Protein AF-A0A1M6LFY4-F1 (afdb_monomer_lite)

Sequence (114 aa):
MKPLPTCIATVLLLSLCHFSWAQDTSEIDMDEYFSELNLTTDQKTTFDEITAEYYSGLQEVQTNETSKVKMYKGYKAHKKTRDSKMKKLLSPDQFDLYATKQKALEKQAREENK

Structure (mmCIF, N/CA/C/O backbone):
data_AF-A0A1M6LFY4-F1
#
_entry.id   AF-A0A1M6LFY4-F1
#
loop_
_atom_site.group_PDB
_atom_site.id
_atom_site.type_symbol
_atom_site.label_atom_id
_atom_site.label_alt_id
_atom_site.label_comp_id
_atom_site.label_asym_id
_atom_site.label_entity_id
_atom_site.label_seq_id
_atom_site.pdbx_PDB_ins_code
_atom_site.Cartn_x
_atom_site.Cartn_y
_atom_site.Cartn_z
_atom_site.occupancy
_atom_site.B_iso_or_equiv
_atom_site.auth_seq_id
_atom_site.auth_comp_id
_atom_site.auth_asym_id
_atom_site.auth_atom_id
_atom_site.pdbx_PDB_model_num
ATOM 1 N N . MET A 1 1 ? 17.494 56.027 -55.946 1.00 44.84 1 MET A N 1
ATOM 2 C CA . MET A 1 1 ? 16.379 55.283 -56.579 1.00 44.84 1 MET A CA 1
ATOM 3 C C . MET A 1 1 ? 16.670 53.791 -56.506 1.00 44.84 1 MET A C 1
ATOM 5 O O . MET A 1 1 ? 17.810 53.424 -56.762 1.00 44.84 1 MET A O 1
ATOM 9 N N . LYS A 1 2 ? 15.613 52.998 -56.255 1.00 41.19 2 LYS A N 1
ATOM 10 C CA . LYS A 1 2 ? 15.501 51.523 -56.118 1.00 41.19 2 LYS A CA 1
ATOM 11 C C . LYS A 1 2 ? 15.588 50.967 -54.678 1.00 41.19 2 LYS A C 1
ATOM 13 O O . LYS A 1 2 ? 16.302 51.546 -53.867 1.00 41.19 2 LYS A O 1
ATOM 18 N N . PRO A 1 3 ? 14.758 49.951 -54.352 1.00 50.12 3 PRO A N 1
ATOM 19 C CA . PRO A 1 3 ? 13.856 50.026 -53.201 1.00 50.12 3 PRO A CA 1
ATOM 20 C C . PRO A 1 3 ? 14.069 48.941 -52.133 1.00 50.12 3 PRO A C 1
ATOM 22 O O . PRO A 1 3 ? 14.706 47.917 -52.363 1.00 50.12 3 PRO A O 1
ATOM 25 N N . LEU A 1 4 ? 13.458 49.198 -50.977 1.00 48.44 4 LEU A N 1
ATOM 26 C CA . LEU A 1 4 ? 13.269 48.294 -49.843 1.00 48.44 4 LEU A CA 1
ATOM 27 C C . LEU A 1 4 ? 12.434 47.058 -50.246 1.00 48.44 4 LEU A C 1
ATOM 29 O O . LEU A 1 4 ? 11.390 47.243 -50.878 1.00 48.44 4 LEU A O 1
ATOM 33 N N . PRO A 1 5 ? 12.806 45.828 -49.845 1.00 53.53 5 PRO A N 1
ATOM 34 C CA . PRO A 1 5 ? 11.889 44.702 -49.860 1.00 53.53 5 PRO A CA 1
ATOM 35 C C . PRO A 1 5 ? 11.156 44.577 -48.518 1.00 53.53 5 PRO A C 1
ATOM 37 O O . PRO A 1 5 ? 11.738 44.400 -47.450 1.00 53.53 5 PRO A O 1
ATOM 40 N N . THR A 1 6 ? 9.845 44.706 -48.641 1.00 53.94 6 THR A N 1
ATOM 41 C CA . THR A 1 6 ? 8.775 44.442 -47.685 1.00 53.94 6 THR A CA 1
ATOM 42 C C . THR A 1 6 ? 8.697 42.956 -47.311 1.00 53.94 6 THR A C 1
ATOM 44 O O . THR A 1 6 ? 9.058 42.101 -48.117 1.00 53.94 6 THR A O 1
ATOM 47 N N . CYS A 1 7 ? 8.088 42.689 -46.146 1.00 45.56 7 CYS A N 1
ATOM 48 C CA . CYS A 1 7 ? 7.695 41.381 -45.594 1.00 45.56 7 CYS A CA 1
ATOM 49 C C . CYS A 1 7 ? 8.903 40.615 -45.034 1.00 45.56 7 CYS A C 1
ATOM 51 O O . CYS A 1 7 ? 9.871 40.386 -45.735 1.00 45.56 7 CYS A O 1
ATOM 53 N N . ILE A 1 8 ? 8.963 40.283 -43.745 1.00 50.22 8 ILE A N 1
ATOM 54 C CA . ILE A 1 8 ? 8.229 39.166 -43.145 1.00 50.22 8 ILE A CA 1
ATOM 55 C C . ILE A 1 8 ? 7.764 39.587 -41.740 1.00 50.22 8 ILE A C 1
ATOM 57 O O . ILE A 1 8 ? 8.515 39.553 -40.769 1.00 50.22 8 ILE A O 1
ATOM 61 N N . ALA A 1 9 ? 6.498 39.985 -41.638 1.00 49.50 9 ALA A N 1
ATOM 62 C CA . ALA A 1 9 ? 5.728 39.818 -40.416 1.00 49.50 9 ALA A CA 1
ATOM 63 C C . ALA A 1 9 ? 5.079 38.430 -40.499 1.00 49.50 9 ALA A C 1
ATOM 65 O O . ALA A 1 9 ? 4.148 38.219 -41.270 1.00 49.50 9 ALA A O 1
ATOM 66 N N . THR A 1 10 ? 5.611 37.460 -39.763 1.00 51.91 10 THR A N 1
ATOM 67 C CA . THR A 1 10 ? 4.926 36.199 -39.433 1.00 51.91 10 THR A CA 1
ATOM 68 C C . THR A 1 10 ? 5.420 35.799 -38.047 1.00 51.91 10 THR A C 1
ATOM 70 O O . THR A 1 10 ? 6.559 35.396 -37.862 1.00 51.91 10 THR A O 1
ATOM 73 N N . VAL A 1 11 ? 4.708 36.257 -37.020 1.00 50.75 11 VAL A N 1
ATOM 74 C CA . VAL A 1 11 ? 3.802 35.398 -36.241 1.00 50.75 11 VAL A CA 1
ATOM 75 C C . VAL A 1 11 ? 4.589 34.364 -35.424 1.00 50.75 11 VAL A C 1
ATOM 77 O O . VAL A 1 11 ? 4.731 33.201 -35.778 1.00 50.75 11 VAL A O 1
ATOM 80 N N . LEU A 1 12 ? 5.133 34.852 -34.306 1.00 49.69 12 LEU A N 1
ATOM 81 C CA . LEU A 1 12 ? 4.802 34.392 -32.950 1.00 49.69 12 LEU A CA 1
ATOM 82 C C . LEU A 1 12 ? 3.748 33.264 -32.932 1.00 49.69 12 LEU A C 1
ATOM 84 O O . LEU A 1 12 ? 2.562 33.555 -32.867 1.00 49.69 12 LEU A O 1
ATOM 88 N N . LEU A 1 13 ? 4.170 31.998 -33.029 1.00 48.31 13 LEU A N 1
ATOM 89 C CA . LEU A 1 13 ? 3.361 30.810 -32.703 1.00 48.31 13 LEU A CA 1
ATOM 90 C C . LEU A 1 13 ? 4.219 29.534 -32.795 1.00 48.31 13 LEU A C 1
ATOM 92 O O . LEU A 1 13 ? 3.987 28.655 -33.616 1.00 48.31 13 LEU A O 1
ATOM 96 N N . LEU A 1 14 ? 5.205 29.393 -31.907 1.00 45.09 14 LEU A N 1
ATOM 97 C CA . LEU A 1 14 ? 5.628 28.057 -31.474 1.00 45.09 14 LEU A CA 1
ATOM 98 C C . LEU A 1 14 ? 4.876 27.746 -30.187 1.00 45.09 14 LEU A C 1
ATOM 100 O O . LEU A 1 14 ? 5.374 27.846 -29.069 1.00 45.09 14 LEU A O 1
ATOM 104 N N . SER A 1 15 ? 3.597 27.459 -30.420 1.00 56.41 15 SER A N 1
ATOM 105 C CA . SER A 1 15 ? 2.671 26.860 -29.480 1.00 56.41 15 SER A CA 1
ATOM 106 C C . SER A 1 15 ? 3.273 25.557 -28.960 1.00 56.41 15 SER A C 1
ATOM 108 O O . SER A 1 15 ? 3.438 24.594 -29.706 1.00 56.41 15 SER A O 1
ATOM 110 N N . LEU A 1 16 ? 3.656 25.577 -27.685 1.00 53.44 16 LEU A N 1
ATOM 111 C CA . LEU A 1 16 ? 3.283 24.581 -26.682 1.00 53.44 16 LEU A CA 1
ATOM 112 C C . LEU A 1 16 ? 2.887 23.213 -27.264 1.00 53.44 16 LEU A C 1
ATOM 114 O O . LEU A 1 16 ? 1.713 22.856 -27.298 1.00 53.44 16 LEU A O 1
ATOM 118 N N . CYS A 1 17 ? 3.870 22.392 -27.625 1.00 44.09 17 CYS A N 1
ATOM 119 C CA . CYS A 1 17 ? 3.690 20.944 -27.547 1.00 44.09 17 CYS A CA 1
ATOM 120 C C . CYS A 1 17 ? 3.897 20.517 -26.089 1.00 44.09 17 CYS A C 1
ATOM 122 O O . CYS A 1 17 ? 4.822 19.779 -25.762 1.00 44.09 17 CYS A O 1
ATOM 124 N N . HIS A 1 18 ? 3.033 21.002 -25.194 1.00 50.06 18 HIS A N 1
ATOM 125 C CA . HIS A 1 18 ? 2.736 20.250 -23.986 1.00 50.06 18 HIS A CA 1
ATOM 126 C C . HIS A 1 18 ? 1.877 19.080 -24.444 1.00 50.06 18 HIS A C 1
ATOM 128 O O . HIS A 1 18 ? 0.653 19.163 -24.513 1.00 50.06 18 HIS A O 1
ATOM 134 N N . PHE A 1 19 ? 2.545 17.990 -24.809 1.00 47.69 19 PHE A N 1
ATOM 135 C CA . PHE A 1 19 ? 1.941 16.672 -24.747 1.00 47.69 19 PHE A CA 1
ATOM 136 C C . PHE A 1 19 ? 1.674 16.411 -23.259 1.00 47.69 19 PHE A C 1
ATOM 138 O O . PHE A 1 19 ? 2.451 15.752 -22.572 1.00 47.69 19 PHE A O 1
ATOM 145 N N . SER A 1 20 ? 0.596 16.996 -22.735 1.00 49.41 20 SER A N 1
ATOM 146 C CA . SER A 1 20 ? -0.070 16.441 -21.572 1.00 49.41 20 SER A CA 1
ATOM 147 C C . SER A 1 20 ? -0.595 15.099 -22.045 1.00 49.41 20 SER A C 1
ATOM 149 O O . SER A 1 20 ? -1.696 14.997 -22.581 1.00 49.41 20 SER A O 1
ATOM 151 N N . TRP A 1 21 ? 0.228 14.065 -21.892 1.00 47.88 21 TRP A N 1
ATOM 152 C CA . TRP A 1 21 ? -0.293 12.739 -21.635 1.00 47.88 21 TRP A CA 1
ATOM 153 C C . TRP A 1 21 ? -1.081 12.889 -20.334 1.00 47.88 21 TRP A C 1
ATOM 155 O O . TRP A 1 21 ? -0.545 12.717 -19.243 1.00 47.88 21 TRP A O 1
ATOM 165 N N . ALA A 1 22 ? -2.336 13.328 -20.446 1.00 45.59 22 ALA A N 1
ATOM 166 C CA . ALA A 1 22 ? -3.346 13.017 -19.460 1.00 45.59 22 ALA A CA 1
ATOM 167 C C . ALA A 1 22 ? -3.454 11.497 -19.537 1.00 45.59 22 ALA A C 1
ATOM 169 O O . ALA A 1 22 ? -4.132 10.941 -20.398 1.00 45.59 22 ALA A O 1
ATOM 170 N N . GLN A 1 23 ? -2.597 10.841 -18.761 1.00 37.75 23 GLN A N 1
ATOM 171 C CA . GLN A 1 23 ? -2.661 9.421 -18.526 1.00 37.75 23 GLN A CA 1
ATOM 172 C C . GLN A 1 23 ? -4.045 9.217 -17.921 1.00 37.75 23 GLN A C 1
ATOM 174 O O . GLN A 1 23 ? -4.299 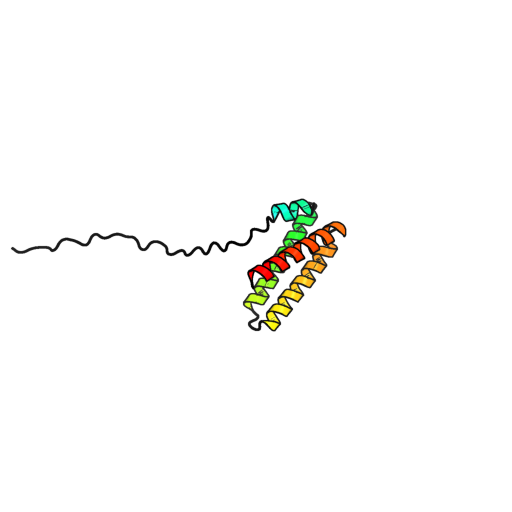9.684 -16.81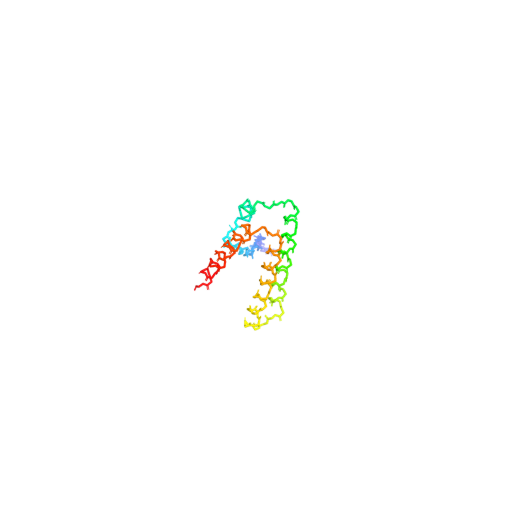4 1.00 37.75 23 GLN A O 1
ATOM 179 N N . ASP A 1 24 ? -4.946 8.639 -18.710 1.00 40.09 24 ASP A N 1
ATOM 180 C CA . ASP A 1 24 ? -6.265 8.186 -18.285 1.00 40.09 24 ASP A CA 1
ATOM 181 C C . ASP A 1 24 ? -6.018 7.042 -17.295 1.00 40.09 24 ASP A C 1
ATOM 183 O O . ASP A 1 24 ? -5.982 5.861 -17.636 1.00 40.09 24 ASP A O 1
ATOM 187 N N . THR A 1 25 ? -5.625 7.412 -16.076 1.00 44.88 25 THR A N 1
ATOM 188 C CA . THR A 1 25 ? -5.670 6.525 -14.932 1.00 44.88 25 THR A CA 1
ATOM 189 C C . THR A 1 25 ? -7.144 6.327 -14.698 1.00 44.88 25 THR A C 1
ATOM 191 O O . THR A 1 25 ? -7.825 7.305 -14.401 1.00 44.88 25 THR A O 1
ATOM 194 N N . SER A 1 26 ? -7.624 5.097 -14.857 1.00 49.31 26 SER A N 1
ATOM 195 C CA . SER A 1 26 ? -8.901 4.675 -14.306 1.00 49.31 26 SER A CA 1
ATOM 196 C C . SER A 1 26 ? -8.980 5.230 -12.884 1.00 49.31 26 SER A C 1
ATOM 198 O O . SER A 1 26 ? -8.254 4.787 -11.994 1.00 49.31 26 SER A O 1
ATOM 200 N N . GLU A 1 27 ? -9.721 6.329 -12.724 1.00 53.12 27 GLU A N 1
ATOM 201 C CA . GLU A 1 27 ? -9.721 7.127 -11.506 1.00 53.12 27 GLU A CA 1
ATOM 202 C C . GLU A 1 27 ? -10.419 6.247 -10.481 1.00 53.12 27 GLU A C 1
ATOM 204 O O . GLU A 1 27 ? -11.640 6.111 -10.464 1.00 53.12 27 GLU A O 1
ATOM 209 N N . ILE A 1 28 ? -9.626 5.505 -9.715 1.00 54.75 28 ILE A N 1
ATOM 210 C CA . ILE A 1 28 ? -10.117 4.817 -8.537 1.00 54.75 28 ILE A CA 1
ATOM 211 C C . ILE A 1 28 ? -10.626 5.958 -7.684 1.00 54.75 28 ILE A C 1
ATOM 213 O O . ILE A 1 28 ? -9.810 6.729 -7.178 1.00 54.75 28 ILE A O 1
ATOM 217 N N . ASP A 1 29 ? -11.945 6.108 -7.613 1.00 65.69 29 ASP A N 1
ATOM 218 C CA . ASP A 1 29 ? -12.575 7.127 -6.796 1.00 65.69 29 ASP A CA 1
ATOM 219 C C . ASP A 1 29 ? -12.156 6.847 -5.349 1.00 65.69 29 ASP A C 1
ATOM 2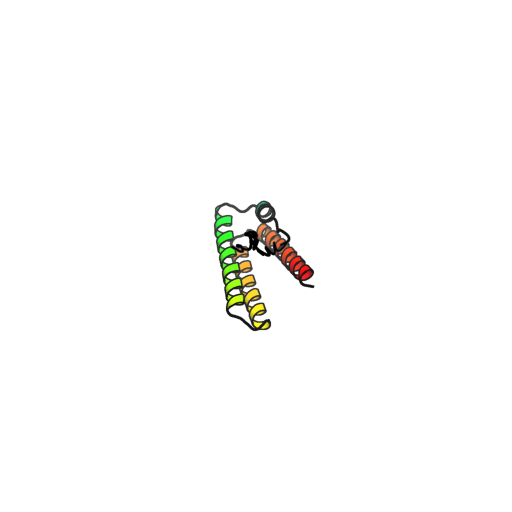21 O O . ASP A 1 29 ? -12.662 5.952 -4.664 1.00 65.69 29 ASP A O 1
ATOM 225 N N . MET A 1 30 ? -11.100 7.543 -4.928 1.00 63.06 30 MET A N 1
ATOM 226 C CA . MET A 1 30 ? -10.508 7.370 -3.614 1.00 63.06 30 MET A CA 1
ATOM 227 C C . MET A 1 30 ? -11.514 7.812 -2.553 1.00 63.06 30 MET A C 1
ATOM 229 O O . MET A 1 30 ? -11.541 7.228 -1.472 1.00 63.06 30 MET A O 1
ATOM 233 N N . ASP A 1 31 ? -12.389 8.767 -2.872 1.00 66.69 31 ASP A N 1
ATOM 234 C CA . ASP A 1 31 ? -13.433 9.236 -1.971 1.00 66.69 31 ASP A CA 1
ATOM 235 C C . ASP A 1 31 ? -14.508 8.156 -1.783 1.00 66.69 31 ASP A C 1
ATOM 237 O O . ASP A 1 31 ? -14.874 7.853 -0.643 1.00 66.69 31 ASP A O 1
ATOM 241 N N . GLU A 1 32 ? -14.930 7.478 -2.857 1.00 72.25 32 GLU A N 1
ATOM 242 C CA . GLU A 1 32 ? -15.782 6.282 -2.779 1.00 72.25 32 GLU A CA 1
ATOM 243 C C . GLU A 1 32 ? -15.093 5.169 -1.968 1.00 72.25 32 GLU A C 1
ATOM 245 O O . GLU A 1 32 ? -15.678 4.620 -1.028 1.00 72.25 32 GLU A O 1
ATOM 250 N N . TYR A 1 33 ? -13.812 4.894 -2.241 1.00 70.19 33 TYR A N 1
ATOM 251 C CA . TYR A 1 33 ? -13.000 3.898 -1.533 1.00 70.19 33 TYR A CA 1
ATOM 252 C C . TYR A 1 33 ? -12.950 4.150 -0.017 1.00 70.19 33 TYR A C 1
ATOM 254 O O . TYR A 1 33 ? -13.078 3.216 0.783 1.00 70.19 33 TYR A O 1
ATOM 262 N N . PHE A 1 34 ? -12.769 5.407 0.390 1.00 71.81 34 PHE A N 1
ATOM 263 C CA . PHE A 1 34 ? -12.721 5.808 1.793 1.00 71.81 34 PHE A CA 1
ATOM 264 C C . PHE A 1 34 ? -14.095 5.849 2.452 1.00 71.81 34 PHE A C 1
ATOM 266 O O . PHE A 1 34 ? -14.197 5.553 3.648 1.00 71.81 34 PHE A O 1
ATOM 273 N N . SER A 1 35 ? -15.140 6.191 1.695 1.00 78.19 35 SER A N 1
ATOM 274 C CA . SER A 1 35 ? -16.510 6.238 2.202 1.00 78.19 35 SER A CA 1
ATOM 275 C C . SER A 1 35 ? -16.972 4.865 2.700 1.00 78.19 35 SER A C 1
ATOM 277 O O . SER A 1 35 ? -17.531 4.762 3.790 1.00 78.19 35 SER A O 1
ATOM 279 N N . GLU A 1 36 ? -16.640 3.789 1.982 1.00 83.69 36 GLU A N 1
ATOM 280 C CA . GLU A 1 36 ? -17.046 2.434 2.365 1.00 83.69 36 GLU A CA 1
ATOM 281 C C . GLU A 1 36 ? -16.277 1.887 3.576 1.00 83.69 36 GLU A C 1
ATOM 283 O O . GLU A 1 36 ? -16.826 1.125 4.376 1.00 83.69 36 GLU A O 1
ATOM 288 N N . LEU A 1 37 ? -15.013 2.289 3.753 1.00 86.25 37 LEU A N 1
ATOM 289 C CA . LEU A 1 37 ? -14.195 1.858 4.892 1.00 86.25 37 LEU A CA 1
ATOM 290 C C . LEU A 1 37 ? -14.659 2.453 6.228 1.00 86.25 37 LEU A C 1
ATOM 292 O O . LEU A 1 37 ? -14.286 1.926 7.279 1.00 86.25 37 LEU A O 1
ATOM 296 N N . ASN A 1 38 ? -15.473 3.517 6.202 1.00 89.62 38 ASN A N 1
ATOM 297 C CA . ASN A 1 38 ? -16.036 4.160 7.394 1.00 89.62 38 ASN A CA 1
ATOM 298 C C . ASN A 1 38 ? -14.971 4.446 8.473 1.00 89.62 38 ASN A C 1
ATOM 300 O O . ASN A 1 38 ? -15.148 4.139 9.652 1.00 89.62 38 ASN A O 1
ATOM 304 N N . LEU A 1 39 ? -13.824 4.986 8.053 1.00 90.06 39 LEU A N 1
ATOM 305 C CA . LEU A 1 39 ? -12.705 5.272 8.950 1.00 90.06 39 LEU A CA 1
ATOM 306 C C . LEU A 1 39 ? -13.054 6.399 9.928 1.00 90.06 39 LEU A C 1
ATOM 308 O O . LEU A 1 39 ? -13.612 7.428 9.529 1.00 90.06 39 LEU A O 1
ATOM 312 N N . THR A 1 40 ? -12.655 6.249 11.193 1.00 92.88 40 THR A N 1
ATOM 313 C CA . THR A 1 40 ? -12.669 7.364 12.151 1.00 92.88 40 THR A CA 1
ATOM 314 C C . THR A 1 40 ? -11.656 8.438 11.747 1.00 92.88 40 THR A C 1
ATOM 316 O O . THR A 1 40 ? -10.738 8.176 10.971 1.00 92.88 40 THR A O 1
ATOM 319 N N . THR A 1 41 ? -11.785 9.655 12.281 1.00 89.88 41 THR A N 1
ATOM 320 C CA . THR A 1 41 ? -10.827 10.743 12.009 1.00 89.88 41 THR A CA 1
ATOM 321 C C . THR A 1 41 ? -9.389 10.332 12.331 1.00 89.88 41 THR A C 1
ATOM 323 O O . THR A 1 41 ? -8.510 10.506 11.493 1.00 89.88 41 THR A O 1
ATOM 326 N N . ASP A 1 42 ? -9.169 9.698 13.485 1.00 89.94 42 ASP A N 1
ATOM 327 C CA . ASP A 1 42 ? -7.840 9.224 13.891 1.00 89.94 42 ASP A CA 1
ATOM 328 C C . ASP A 1 42 ? -7.327 8.119 12.956 1.00 89.94 42 ASP A C 1
ATOM 330 O O . ASP A 1 42 ? -6.157 8.114 12.570 1.00 89.94 42 ASP A O 1
ATOM 334 N N . GLN A 1 43 ? -8.213 7.207 12.531 1.00 92.88 43 GLN A N 1
ATOM 335 C CA . GLN A 1 43 ? -7.850 6.174 11.565 1.00 92.88 43 GLN A CA 1
ATOM 336 C C . GLN A 1 43 ? -7.455 6.767 10.213 1.00 92.88 43 GLN A C 1
ATOM 338 O O . GLN A 1 43 ? -6.515 6.266 9.607 1.00 92.88 43 GLN A O 1
ATOM 343 N N . LYS A 1 44 ? -8.134 7.821 9.743 1.00 91.50 44 LYS A N 1
ATOM 344 C CA . LYS A 1 44 ? -7.811 8.482 8.468 1.00 91.50 44 LYS A CA 1
ATOM 345 C C . LYS A 1 44 ? -6.399 9.050 8.481 1.00 91.50 44 LYS A C 1
ATOM 347 O O . LYS A 1 44 ? -5.623 8.731 7.590 1.00 91.50 44 LYS A O 1
ATOM 352 N N . THR A 1 45 ? -6.033 9.790 9.528 1.00 93.00 45 THR A N 1
ATOM 353 C CA . THR A 1 45 ? -4.682 10.355 9.646 1.00 93.00 45 THR A CA 1
ATOM 354 C C . THR A 1 45 ? -3.611 9.267 9.582 1.00 93.00 45 THR A C 1
ATOM 356 O O . THR A 1 45 ? -2.697 9.348 8.765 1.00 93.00 45 THR A O 1
ATOM 359 N N . THR A 1 46 ? -3.742 8.197 10.373 1.00 94.31 46 THR A N 1
ATOM 360 C CA . THR A 1 46 ? -2.765 7.097 10.335 1.00 94.31 46 THR A CA 1
ATOM 361 C C . THR A 1 46 ? -2.809 6.321 9.014 1.00 94.31 46 THR A C 1
ATOM 363 O O . THR A 1 46 ? -1.780 5.834 8.547 1.00 94.31 46 THR A O 1
ATOM 366 N N . PHE A 1 47 ? -3.977 6.194 8.382 1.00 92.88 47 PHE A N 1
ATOM 367 C CA . PHE A 1 47 ? -4.104 5.563 7.070 1.00 92.88 47 PHE A CA 1
ATOM 368 C C . PHE A 1 47 ? -3.309 6.335 6.013 1.00 92.88 47 PHE A C 1
ATOM 370 O O . PHE A 1 47 ? -2.564 5.722 5.240 1.00 92.88 47 PHE A O 1
ATOM 377 N N . ASP A 1 48 ? -3.442 7.660 5.995 1.00 90.31 48 ASP A N 1
ATOM 378 C CA . ASP A 1 48 ? -2.746 8.540 5.058 1.00 90.31 48 ASP A CA 1
ATOM 379 C C . ASP A 1 48 ? -1.234 8.464 5.262 1.00 90.31 48 ASP A C 1
ATOM 381 O O . ASP A 1 48 ? -0.491 8.311 4.294 1.00 90.31 48 ASP A O 1
ATOM 385 N N . GLU A 1 49 ? -0.771 8.449 6.514 1.00 95.19 49 GLU A N 1
ATOM 386 C CA . GLU A 1 49 ? 0.644 8.261 6.850 1.00 95.19 49 GLU A CA 1
ATOM 387 C C . GLU A 1 49 ? 1.187 6.918 6.339 1.00 95.19 49 GLU A C 1
ATOM 389 O O . GLU A 1 49 ? 2.220 6.878 5.666 1.00 95.19 49 GLU A O 1
ATOM 394 N N . ILE A 1 50 ? 0.480 5.809 6.601 1.00 95.19 50 ILE A N 1
ATOM 395 C CA . ILE A 1 50 ? 0.881 4.473 6.124 1.00 95.19 50 ILE A CA 1
ATOM 396 C C . ILE A 1 50 ? 0.908 4.436 4.589 1.00 95.19 50 ILE A C 1
ATOM 398 O O . ILE A 1 50 ? 1.777 3.795 3.989 1.00 95.19 50 ILE A O 1
ATOM 402 N N . THR A 1 51 ? -0.051 5.097 3.944 1.00 91.31 51 THR A N 1
ATOM 403 C CA . THR A 1 51 ? -0.179 5.137 2.485 1.00 91.31 51 THR A CA 1
ATOM 404 C C . THR A 1 51 ? 0.923 5.983 1.850 1.00 91.31 51 THR A C 1
ATOM 406 O O . THR A 1 51 ? 1.555 5.540 0.890 1.00 91.31 51 THR A O 1
ATOM 409 N N . ALA A 1 52 ? 1.222 7.151 2.417 1.00 93.25 52 ALA A N 1
ATOM 410 C CA . ALA A 1 52 ? 2.322 8.005 1.988 1.00 93.25 52 ALA A CA 1
ATOM 411 C C . ALA A 1 52 ? 3.675 7.290 2.127 1.00 93.25 52 ALA A C 1
ATOM 413 O O . ALA A 1 52 ? 4.478 7.295 1.192 1.00 93.25 52 ALA A O 1
ATOM 414 N N . GLU A 1 53 ? 3.910 6.602 3.250 1.00 95.00 53 GLU A N 1
ATOM 415 C CA . GLU A 1 53 ? 5.119 5.797 3.455 1.00 95.00 53 GLU A CA 1
ATOM 416 C C . GLU A 1 53 ? 5.245 4.684 2.407 1.00 95.00 53 GLU A C 1
ATOM 418 O O . GLU A 1 53 ? 6.326 4.454 1.861 1.00 95.00 53 GLU A O 1
ATOM 423 N N . TYR A 1 54 ? 4.138 4.004 2.091 1.00 95.50 54 TYR A N 1
ATOM 424 C CA . TYR A 1 54 ? 4.123 2.971 1.061 1.00 95.50 54 TYR A CA 1
ATOM 425 C C . TYR A 1 54 ? 4.549 3.522 -0.303 1.00 95.50 54 TYR A C 1
ATOM 427 O O . TYR A 1 54 ? 5.450 2.953 -0.921 1.00 95.50 54 TYR A O 1
ATOM 435 N N . TYR A 1 55 ? 3.951 4.628 -0.754 1.00 93.06 55 TYR A N 1
ATOM 436 C CA . TYR A 1 55 ? 4.276 5.221 -2.053 1.00 93.06 55 TYR A CA 1
ATOM 437 C C . TYR A 1 55 ? 5.700 5.771 -2.113 1.00 93.06 55 TYR A C 1
ATOM 439 O O . TYR A 1 55 ? 6.384 5.553 -3.112 1.00 93.06 55 TYR A O 1
ATOM 447 N N . SER A 1 56 ? 6.176 6.394 -1.034 1.00 94.94 56 SER A N 1
ATOM 448 C CA . SER A 1 56 ? 7.575 6.815 -0.915 1.00 94.94 56 SER A CA 1
ATOM 449 C C . SER A 1 56 ? 8.532 5.628 -1.093 1.00 94.94 56 SER A C 1
ATOM 451 O O . SER A 1 56 ? 9.456 5.680 -1.904 1.00 94.94 56 SER A O 1
ATOM 453 N N . GLY A 1 57 ? 8.245 4.493 -0.444 1.00 94.69 57 GLY A N 1
ATOM 454 C CA . GLY A 1 57 ? 9.024 3.266 -0.617 1.00 94.69 57 GLY A CA 1
ATOM 455 C C . GLY A 1 57 ? 8.966 2.690 -2.037 1.00 94.69 57 GLY A C 1
ATOM 456 O O . GLY A 1 57 ? 9.969 2.202 -2.555 1.00 94.69 57 GLY A O 1
ATOM 457 N N . LEU A 1 58 ? 7.817 2.772 -2.719 1.00 94.31 58 LEU A N 1
ATOM 458 C CA . LEU A 1 58 ? 7.732 2.370 -4.129 1.00 94.31 58 LEU A CA 1
ATOM 459 C C . LEU A 1 58 ? 8.591 3.265 -5.031 1.00 94.31 58 LEU A C 1
ATOM 461 O O . LEU A 1 58 ? 9.270 2.752 -5.923 1.00 94.31 58 LEU A O 1
ATOM 465 N N . GLN A 1 59 ? 8.579 4.577 -4.792 1.00 94.75 59 GLN A N 1
ATOM 466 C CA . GLN A 1 59 ? 9.392 5.534 -5.538 1.00 94.75 59 GLN A CA 1
ATOM 467 C C . GLN A 1 59 ? 10.886 5.278 -5.322 1.00 94.75 59 GLN A C 1
ATOM 469 O O . GLN A 1 59 ? 11.659 5.306 -6.282 1.00 94.75 59 GLN A O 1
ATOM 474 N N . GLU A 1 60 ? 11.294 4.965 -4.091 1.00 96.25 60 GLU A N 1
ATOM 475 C CA . GLU A 1 60 ? 12.670 4.587 -3.771 1.00 96.25 60 GLU A CA 1
ATOM 476 C C . GLU A 1 60 ? 13.100 3.338 -4.552 1.00 96.25 60 GLU A C 1
ATOM 478 O O . GLU A 1 60 ? 14.133 3.353 -5.222 1.00 96.25 60 GLU A O 1
ATOM 483 N N . VAL A 1 61 ? 12.280 2.280 -4.546 1.00 96.62 61 VAL A N 1
ATOM 484 C CA . VAL A 1 61 ? 12.552 1.060 -5.324 1.00 96.62 61 VAL A CA 1
ATOM 485 C C . VAL A 1 61 ? 12.658 1.376 -6.817 1.00 96.62 61 VAL A C 1
ATOM 487 O O . VAL A 1 61 ? 13.560 0.876 -7.481 1.00 96.62 61 VAL A O 1
ATOM 490 N N . GLN A 1 62 ? 11.769 2.213 -7.355 1.00 92.50 62 GLN A N 1
ATOM 491 C CA . GLN A 1 62 ? 11.793 2.591 -8.769 1.00 92.50 62 GLN A CA 1
ATOM 492 C C . GLN A 1 62 ? 13.030 3.416 -9.145 1.00 92.50 62 GLN A C 1
ATOM 494 O O . GLN A 1 62 ? 13.542 3.282 -10.253 1.00 92.50 62 GLN A O 1
ATOM 499 N N . THR A 1 63 ? 13.506 4.256 -8.228 1.00 95.00 63 THR A N 1
ATOM 500 C CA . THR A 1 63 ? 14.663 5.130 -8.450 1.00 95.00 63 THR A CA 1
ATOM 501 C C . THR A 1 63 ? 15.978 4.359 -8.333 1.00 95.00 63 THR A C 1
ATOM 503 O O . THR A 1 63 ? 16.899 4.589 -9.114 1.00 95.00 63 THR A O 1
ATOM 506 N N . ASN A 1 64 ? 16.066 3.427 -7.380 1.00 94.19 64 ASN A N 1
ATOM 507 C CA . ASN A 1 64 ? 17.329 2.796 -6.995 1.00 94.19 64 ASN A CA 1
ATOM 508 C C . ASN A 1 64 ? 17.553 1.407 -7.615 1.00 94.19 64 ASN A C 1
ATOM 510 O O . ASN A 1 64 ? 18.699 0.969 -7.728 1.00 94.19 64 ASN A O 1
ATOM 514 N N . GLU A 1 65 ? 16.499 0.692 -8.024 1.00 95.94 65 GLU A N 1
ATOM 515 C CA . GLU A 1 65 ? 16.616 -0.679 -8.533 1.00 95.94 65 GLU A CA 1
ATOM 516 C C . GLU A 1 65 ? 16.420 -0.760 -10.048 1.00 95.94 65 GLU A C 1
ATOM 518 O O . GLU A 1 65 ? 15.357 -0.474 -10.585 1.00 95.94 65 GLU A O 1
ATOM 523 N N . THR A 1 66 ? 17.438 -1.257 -10.752 1.00 91.69 66 THR A N 1
ATOM 524 C CA . THR A 1 66 ? 17.397 -1.446 -12.215 1.00 91.69 66 THR A CA 1
ATOM 525 C C . THR A 1 66 ? 16.979 -2.857 -12.627 1.00 91.69 66 THR A C 1
ATOM 527 O O . THR A 1 66 ? 16.532 -3.098 -13.750 1.00 91.69 66 THR A O 1
ATOM 530 N N . SER A 1 67 ? 17.118 -3.834 -11.725 1.00 96.31 67 SER A N 1
ATOM 531 C CA . SER A 1 67 ? 16.724 -5.215 -11.992 1.00 96.31 67 SER A CA 1
ATOM 532 C C . SER A 1 67 ? 15.233 -5.398 -11.741 1.00 96.31 67 SER A C 1
ATOM 534 O O . SER A 1 67 ? 14.783 -5.313 -10.600 1.00 96.31 67 SER A O 1
ATOM 536 N N . LYS A 1 68 ? 14.483 -5.793 -12.776 1.00 92.75 68 LYS A N 1
ATOM 537 C CA . LYS A 1 68 ? 13.046 -6.114 -12.670 1.00 92.75 68 LYS A CA 1
ATOM 538 C C . LYS A 1 68 ? 12.728 -7.094 -11.533 1.00 92.75 68 LYS A C 1
ATOM 540 O O . LYS A 1 68 ? 11.717 -6.955 -10.851 1.00 92.75 68 LYS A O 1
ATOM 545 N N . VAL A 1 69 ? 13.605 -8.074 -11.296 1.00 96.12 69 VAL A N 1
ATOM 546 C CA . VAL A 1 69 ? 13.435 -9.057 -10.212 1.00 96.12 69 VAL A CA 1
ATOM 547 C C . VAL A 1 69 ? 13.596 -8.401 -8.841 1.00 96.12 69 VAL A C 1
ATOM 549 O O . VAL A 1 69 ? 12.833 -8.711 -7.924 1.00 96.12 69 VAL A O 1
ATOM 552 N N . LYS A 1 70 ? 14.578 -7.507 -8.682 1.00 95.69 70 LYS A N 1
ATOM 553 C CA . LYS A 1 70 ? 14.785 -6.777 -7.426 1.00 95.69 70 LYS A CA 1
ATOM 554 C C . LYS A 1 70 ? 13.670 -5.764 -7.182 1.00 95.69 70 LYS A C 1
ATOM 556 O O . LYS A 1 70 ? 13.129 -5.763 -6.082 1.00 95.69 70 LYS A O 1
ATOM 561 N 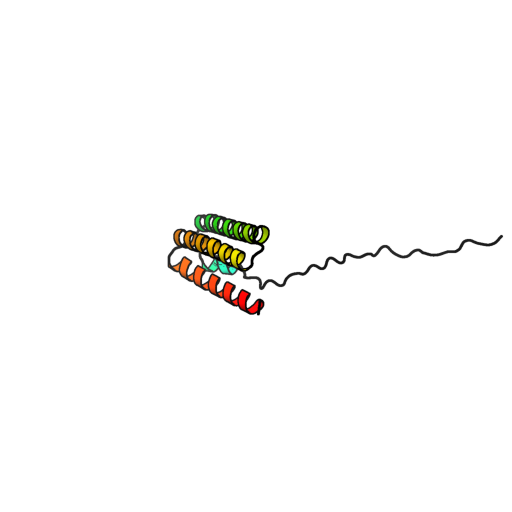N . MET A 1 71 ? 13.242 -5.031 -8.212 1.00 95.62 71 MET A N 1
ATOM 562 C CA . MET A 1 71 ? 12.084 -4.133 -8.139 1.00 95.62 71 MET A CA 1
ATOM 563 C C . MET A 1 71 ? 10.834 -4.871 -7.658 1.00 95.62 71 MET A C 1
ATOM 565 O O . MET A 1 71 ? 10.215 -4.472 -6.677 1.00 95.62 71 MET A O 1
ATOM 569 N N . TYR A 1 72 ? 10.509 -6.013 -8.276 1.00 94.50 72 TYR A N 1
ATOM 570 C CA . TYR A 1 72 ? 9.368 -6.831 -7.860 1.00 94.50 72 TYR A CA 1
ATOM 571 C C . TYR A 1 72 ? 9.462 -7.264 -6.388 1.00 94.50 72 TYR A C 1
ATOM 573 O O . TYR A 1 72 ? 8.477 -7.193 -5.649 1.00 94.50 72 TYR A O 1
ATOM 581 N N . LYS A 1 73 ? 10.646 -7.702 -5.937 1.00 96.69 73 LYS A N 1
ATOM 582 C CA . LYS A 1 73 ? 10.871 -8.065 -4.529 1.00 96.69 73 LYS A CA 1
ATOM 583 C C . LYS A 1 73 ? 10.696 -6.861 -3.599 1.00 96.69 73 LYS A C 1
ATOM 585 O O . LYS A 1 73 ? 10.064 -7.022 -2.557 1.00 96.69 73 LYS A O 1
ATOM 590 N N . GLY A 1 74 ? 11.203 -5.690 -3.985 1.00 97.44 74 GLY A N 1
ATOM 591 C CA . GLY A 1 74 ? 11.048 -4.435 -3.248 1.00 97.44 74 GLY A CA 1
ATOM 592 C C . GLY A 1 74 ? 9.580 -4.044 -3.103 1.00 97.44 74 GLY A C 1
ATOM 593 O O . GLY A 1 74 ? 9.077 -3.935 -1.986 1.00 97.44 74 GLY A O 1
ATOM 594 N N . TYR A 1 75 ? 8.843 -3.967 -4.213 1.00 95.44 75 TYR A N 1
ATOM 595 C CA . TYR A 1 75 ? 7.406 -3.674 -4.204 1.00 95.44 75 TYR A CA 1
ATOM 596 C C . TYR A 1 75 ? 6.622 -4.646 -3.321 1.00 95.44 75 TYR A C 1
ATOM 598 O O . TYR A 1 75 ? 5.792 -4.233 -2.508 1.00 95.44 75 TYR A O 1
ATOM 606 N N . LYS A 1 76 ? 6.925 -5.946 -3.415 1.00 95.88 76 LYS A N 1
ATOM 607 C CA . LYS A 1 76 ? 6.293 -6.970 -2.575 1.00 95.88 76 LYS A CA 1
ATOM 608 C C . LYS A 1 76 ? 6.597 -6.774 -1.086 1.00 95.88 76 LYS A C 1
ATOM 610 O O . LYS A 1 76 ? 5.717 -7.015 -0.259 1.00 95.88 76 LYS A O 1
ATOM 615 N N . ALA A 1 77 ? 7.812 -6.356 -0.734 1.00 97.50 77 ALA A N 1
ATOM 616 C CA . ALA A 1 77 ? 8.190 -6.076 0.647 1.00 97.50 77 ALA A CA 1
ATOM 617 C C . ALA A 1 77 ? 7.422 -4.868 1.208 1.00 97.50 77 ALA A C 1
ATOM 619 O O . ALA A 1 77 ? 6.761 -5.011 2.237 1.00 97.50 77 ALA A O 1
ATOM 620 N N . HIS A 1 78 ? 7.410 -3.732 0.499 1.00 96.75 78 HIS A N 1
ATOM 621 C CA . HIS A 1 78 ? 6.651 -2.544 0.915 1.00 96.75 78 HIS A CA 1
ATOM 622 C C . HIS A 1 78 ? 5.153 -2.831 1.026 1.00 96.75 78 HIS A C 1
ATOM 624 O O . HIS A 1 78 ? 4.522 -2.437 2.006 1.00 96.75 78 HIS A O 1
ATOM 630 N N . LYS A 1 79 ? 4.596 -3.606 0.086 1.00 95.31 79 LYS A N 1
ATOM 631 C CA . LYS A 1 79 ? 3.198 -4.048 0.143 1.00 95.31 79 LYS A CA 1
ATOM 632 C C . LYS A 1 79 ? 2.912 -4.834 1.421 1.00 95.31 79 LYS A C 1
ATOM 634 O O . LYS A 1 79 ? 1.954 -4.539 2.124 1.00 95.31 79 LYS A O 1
ATOM 639 N N . LYS A 1 80 ? 3.756 -5.817 1.751 1.00 97.06 80 LYS A N 1
ATOM 640 C CA . LYS A 1 80 ? 3.598 -6.626 2.968 1.00 97.06 80 LYS A CA 1
ATOM 641 C C . LYS A 1 80 ? 3.660 -5.761 4.231 1.00 97.06 80 LYS A C 1
ATOM 643 O O . LYS A 1 80 ? 2.880 -5.987 5.155 1.00 97.06 80 LYS A O 1
ATOM 648 N N . THR A 1 81 ? 4.566 -4.786 4.273 1.00 97.69 81 THR A N 1
ATOM 649 C CA . THR A 1 81 ? 4.682 -3.843 5.393 1.00 97.69 81 THR A CA 1
ATOM 650 C C . THR A 1 81 ? 3.422 -2.995 5.538 1.00 97.69 81 THR A C 1
ATOM 652 O O . THR A 1 81 ? 2.853 -2.953 6.629 1.00 97.69 81 THR A O 1
ATOM 655 N N . ARG A 1 82 ? 2.940 -2.389 4.446 1.00 96.88 82 ARG A N 1
ATOM 656 C CA . ARG A 1 82 ? 1.690 -1.619 4.415 1.00 96.88 82 ARG A CA 1
ATOM 657 C C . ARG A 1 82 ? 0.506 -2.460 4.885 1.00 96.88 82 ARG A C 1
ATOM 659 O O . ARG A 1 82 ? -0.180 -2.060 5.816 1.00 96.88 82 ARG A O 1
ATOM 666 N N . ASP A 1 83 ? 0.314 -3.649 4.316 1.00 96.00 83 ASP A N 1
ATOM 667 C CA . ASP A 1 83 ? -0.797 -4.541 4.674 1.00 96.00 83 ASP A CA 1
ATOM 668 C C . ASP A 1 83 ? -0.727 -4.936 6.166 1.00 96.00 83 ASP A C 1
ATOM 670 O O . ASP A 1 83 ? -1.747 -4.990 6.852 1.00 96.00 83 ASP A O 1
ATOM 674 N N . SER A 1 84 ? 0.478 -5.141 6.715 1.00 97.94 84 SER A N 1
ATOM 675 C CA . SER A 1 84 ? 0.659 -5.406 8.147 1.00 97.94 84 SER A CA 1
ATOM 676 C C . SER A 1 84 ? 0.325 -4.208 9.035 1.00 97.94 84 SER A C 1
ATOM 678 O O . SER A 1 84 ? -0.136 -4.425 10.156 1.00 97.94 84 SER A O 1
ATOM 680 N N . LYS A 1 85 ? 0.609 -2.977 8.596 1.00 97.69 85 LYS A N 1
ATOM 681 C CA . LYS A 1 85 ? 0.255 -1.753 9.327 1.00 97.69 85 LYS A CA 1
ATOM 682 C C . LYS A 1 85 ? -1.253 -1.507 9.257 1.00 97.69 85 LYS A C 1
ATOM 684 O O . LYS A 1 85 ? -1.875 -1.327 10.299 1.00 97.69 85 LYS A O 1
ATOM 689 N N . MET A 1 86 ? -1.852 -1.648 8.075 1.00 96.62 86 MET A N 1
ATOM 690 C CA . MET A 1 86 ? -3.300 -1.525 7.880 1.00 96.62 86 MET A CA 1
ATOM 691 C C . MET A 1 86 ? -4.083 -2.532 8.720 1.00 96.62 86 MET A C 1
ATOM 693 O O . MET A 1 86 ? -5.058 -2.160 9.360 1.00 96.62 86 MET A O 1
ATOM 697 N N . LYS A 1 87 ? -3.616 -3.781 8.824 1.00 96.81 87 LYS A N 1
ATOM 698 C CA . LYS A 1 87 ? -4.260 -4.794 9.675 1.00 96.81 87 LYS A CA 1
ATOM 699 C C . LYS A 1 87 ? -4.288 -4.430 11.166 1.00 96.81 87 LYS A C 1
ATOM 701 O O . LYS A 1 87 ? -5.131 -4.935 11.895 1.00 96.81 87 LYS A O 1
ATOM 706 N N . LYS A 1 88 ? -3.344 -3.611 11.640 1.00 97.31 88 LYS A N 1
ATOM 707 C CA . LYS A 1 88 ? -3.317 -3.139 13.035 1.00 97.31 88 LYS A CA 1
ATOM 708 C C . LYS A 1 88 ? -4.208 -1.915 13.250 1.00 97.31 88 LYS A C 1
ATOM 710 O O . LYS A 1 88 ? -4.668 -1.711 14.365 1.00 97.31 88 LYS A O 1
ATOM 715 N N . LEU A 1 89 ? -4.388 -1.105 12.209 1.00 96.69 89 LEU A N 1
ATOM 716 C CA . LEU A 1 89 ? -5.176 0.125 12.238 1.00 96.69 89 LEU A CA 1
ATOM 717 C C . LEU A 1 89 ? -6.681 -0.136 12.090 1.00 96.69 89 LEU A C 1
ATOM 719 O O . LEU A 1 89 ? -7.504 0.511 12.736 1.00 96.69 89 LEU A O 1
ATOM 723 N N . LEU A 1 90 ? -7.026 -1.052 11.191 1.00 95.56 90 LEU A N 1
ATOM 724 C CA . LEU A 1 90 ? -8.392 -1.340 10.782 1.00 95.56 90 LEU A CA 1
ATOM 725 C C . LEU A 1 90 ? -9.002 -2.450 11.640 1.00 95.56 90 LEU A C 1
ATOM 727 O O . LEU A 1 90 ? -8.303 -3.357 12.097 1.00 95.56 90 LEU A O 1
ATOM 731 N N . SER A 1 91 ? -10.323 -2.411 11.813 1.00 95.94 91 SER A N 1
ATOM 732 C CA . SER A 1 91 ? -11.061 -3.569 12.318 1.00 95.94 91 SER A CA 1
ATOM 733 C C . SER A 1 91 ? -10.943 -4.752 11.338 1.00 95.94 91 SER A C 1
ATOM 735 O O . SER A 1 91 ? -10.596 -4.549 10.170 1.00 95.94 91 SER A O 1
ATOM 737 N N . PRO A 1 92 ? -11.236 -5.993 11.767 1.00 95.94 92 PRO A N 1
ATOM 738 C CA . PRO A 1 92 ? -11.229 -7.146 10.866 1.00 95.94 92 PRO A CA 1
ATOM 739 C C . PRO A 1 92 ? -12.081 -6.931 9.605 1.00 95.94 92 PRO A C 1
ATOM 741 O O . PRO A 1 92 ? -11.579 -7.129 8.501 1.00 95.94 92 PRO A O 1
ATOM 744 N N . ASP A 1 93 ? -13.305 -6.421 9.760 1.00 94.50 93 ASP A N 1
ATOM 745 C CA . ASP A 1 93 ? -14.227 -6.181 8.640 1.00 94.50 93 ASP A CA 1
ATOM 746 C C . ASP A 1 93 ? -13.711 -5.082 7.698 1.00 94.50 93 ASP A C 1
ATOM 748 O O . ASP A 1 93 ? -13.733 -5.229 6.474 1.00 94.50 93 ASP A O 1
ATOM 752 N N . GLN A 1 94 ? -13.174 -3.993 8.262 1.00 94.50 94 GLN A N 1
ATOM 753 C CA . GLN A 1 94 ? -12.549 -2.918 7.487 1.00 94.50 94 GLN A CA 1
ATOM 754 C C . GLN A 1 94 ? -11.325 -3.429 6.715 1.00 94.50 94 GLN A C 1
ATOM 756 O O . GLN A 1 94 ? -11.116 -3.064 5.557 1.00 94.50 94 GLN A O 1
ATOM 761 N N . PHE A 1 95 ? -10.508 -4.285 7.333 1.00 95.88 95 PHE A N 1
ATOM 762 C CA . PHE A 1 95 ? -9.331 -4.855 6.688 1.00 95.88 95 PHE A CA 1
ATOM 763 C C . PHE A 1 95 ? -9.700 -5.822 5.559 1.00 95.88 95 PHE A C 1
ATOM 765 O O . PHE A 1 95 ? -9.044 -5.811 4.517 1.00 95.88 95 PHE A O 1
ATOM 772 N N . ASP A 1 96 ? -10.745 -6.630 5.727 1.00 94.69 96 ASP A N 1
ATOM 773 C CA . ASP A 1 96 ? -11.214 -7.544 4.684 1.00 94.69 96 ASP A CA 1
ATOM 774 C C . ASP A 1 96 ? -11.769 -6.783 3.473 1.00 94.69 96 ASP A C 1
ATOM 776 O O . ASP A 1 96 ? -11.442 -7.120 2.325 1.00 94.69 96 ASP A O 1
ATOM 780 N N . LEU A 1 97 ? -12.524 -5.703 3.707 1.00 92.69 97 LEU A N 1
ATOM 781 C CA . LEU A 1 97 ? -12.967 -4.797 2.646 1.00 92.69 97 LEU A CA 1
ATOM 782 C C . LEU A 1 97 ? -11.771 -4.151 1.934 1.00 92.69 97 LEU A C 1
ATOM 784 O O . LEU A 1 97 ? -11.658 -4.230 0.708 1.00 92.69 97 LEU A O 1
ATOM 788 N N . TYR A 1 98 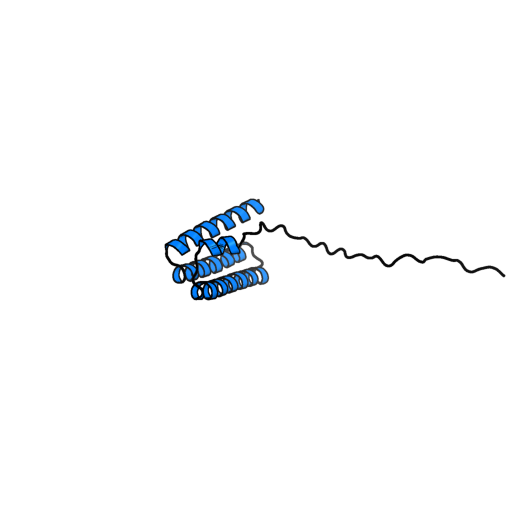? -10.837 -3.583 2.702 1.00 93.38 98 TYR A N 1
ATOM 789 C CA . TYR A 1 98 ? -9.597 -3.005 2.185 1.00 93.38 98 TYR A CA 1
ATOM 790 C C . TYR A 1 98 ? -8.834 -4.007 1.308 1.00 93.38 98 TYR A C 1
ATOM 792 O O . TYR A 1 98 ? -8.483 -3.708 0.167 1.00 93.38 98 TYR A O 1
ATOM 800 N N . ALA A 1 99 ? -8.606 -5.224 1.804 1.00 92.56 99 ALA A N 1
ATOM 801 C CA . ALA A 1 99 ? -7.858 -6.252 1.092 1.00 92.56 99 ALA A CA 1
ATOM 802 C C . ALA A 1 99 ? -8.568 -6.697 -0.194 1.00 92.56 99 ALA A C 1
ATOM 804 O O . ALA A 1 99 ? -7.909 -7.000 -1.193 1.00 92.56 99 ALA A O 1
ATOM 805 N N . THR A 1 100 ? -9.901 -6.731 -0.182 1.00 92.00 100 THR A N 1
ATOM 806 C CA . THR A 1 100 ? -10.717 -7.043 -1.360 1.00 92.00 100 THR A CA 1
ATOM 807 C C . THR A 1 100 ? -10.563 -5.971 -2.428 1.00 92.00 100 THR A C 1
ATOM 809 O O . THR A 1 100 ? -10.248 -6.304 -3.573 1.00 92.00 100 THR A O 1
ATOM 812 N N . LYS A 1 101 ? -10.686 -4.691 -2.059 1.00 88.56 101 LYS A N 1
ATOM 813 C CA . LYS A 1 101 ? -10.493 -3.598 -3.014 1.00 88.56 101 LYS A CA 1
ATOM 814 C C . LYS A 1 101 ? -9.058 -3.560 -3.542 1.00 88.56 101 LYS A C 1
ATOM 816 O O . LYS A 1 101 ? -8.876 -3.530 -4.751 1.00 88.56 101 LYS A O 1
ATOM 821 N N . GLN A 1 102 ? -8.037 -3.697 -2.691 1.00 89.88 102 GLN A N 1
ATOM 822 C CA . GLN A 1 102 ? -6.634 -3.767 -3.138 1.00 89.88 102 GLN A CA 1
ATOM 823 C C . GLN A 1 102 ? -6.399 -4.871 -4.183 1.00 89.88 102 GLN A C 1
ATOM 825 O O . GLN A 1 102 ? -5.725 -4.645 -5.185 1.00 89.88 102 GLN A O 1
ATOM 830 N N . LYS A 1 103 ? -6.997 -6.055 -3.999 1.00 90.69 103 LYS A N 1
ATOM 831 C CA . LYS A 1 103 ? -6.924 -7.135 -4.997 1.00 90.69 103 LYS A CA 1
ATOM 832 C C . LYS A 1 103 ? -7.615 -6.774 -6.312 1.00 90.69 103 LYS A C 1
ATOM 834 O O . LYS A 1 103 ? -7.120 -7.174 -7.364 1.00 90.69 103 LYS A O 1
ATOM 839 N N . ALA A 1 104 ? -8.745 -6.070 -6.262 1.00 88.00 104 ALA A N 1
ATOM 840 C CA . ALA A 1 104 ? -9.442 -5.612 -7.462 1.00 88.00 104 ALA A CA 1
ATOM 841 C C . ALA A 1 104 ? -8.577 -4.619 -8.252 1.00 88.00 104 ALA A C 1
ATOM 843 O O . ALA A 1 104 ? -8.387 -4.813 -9.450 1.00 88.00 104 ALA A O 1
ATOM 844 N N . LEU A 1 105 ? -7.957 -3.657 -7.562 1.00 84.94 105 LEU A N 1
ATOM 845 C CA . LEU A 1 105 ? -7.035 -2.687 -8.163 1.00 84.94 105 LEU A CA 1
ATOM 846 C C . LEU A 1 105 ? -5.818 -3.368 -8.800 1.00 84.94 105 LEU A C 1
ATOM 848 O O . LEU A 1 105 ? -5.461 -3.087 -9.939 1.00 84.94 105 LEU A O 1
ATOM 852 N N . GLU A 1 106 ? -5.201 -4.325 -8.101 1.00 86.00 106 GLU A N 1
ATOM 853 C CA . GLU A 1 106 ? -4.075 -5.098 -8.642 1.00 86.00 106 GLU A CA 1
ATOM 854 C C . GLU A 1 106 ? -4.460 -5.925 -9.872 1.00 86.00 106 GLU A C 1
ATOM 856 O O . GLU A 1 106 ? -3.655 -6.095 -10.793 1.00 86.00 106 GLU A O 1
ATOM 861 N N . LYS A 1 107 ? -5.674 -6.487 -9.875 1.00 88.94 107 LYS A N 1
ATOM 862 C CA . LYS A 1 107 ? -6.196 -7.247 -11.009 1.00 88.94 107 LYS A CA 1
ATOM 863 C C . LYS A 1 107 ? -6.401 -6.330 -12.212 1.00 88.94 107 LYS A C 1
ATOM 865 O O . LYS A 1 107 ? -5.911 -6.669 -13.285 1.00 88.94 107 LYS A O 1
ATOM 870 N N . GLN A 1 108 ? -7.045 -5.185 -12.012 1.00 85.69 108 GLN A N 1
ATOM 871 C CA . GLN A 1 108 ? -7.270 -4.190 -13.054 1.00 85.69 108 GLN A CA 1
ATOM 872 C C . GLN A 1 108 ? -5.946 -3.687 -13.639 1.00 85.69 108 GLN A C 1
ATOM 874 O O . GLN A 1 108 ? -5.732 -3.793 -14.842 1.00 85.69 108 GLN A O 1
ATOM 879 N N . ALA A 1 109 ? -4.993 -3.289 -12.791 1.00 82.50 109 ALA A N 1
ATOM 880 C CA . ALA A 1 109 ? -3.673 -2.853 -13.241 1.00 82.50 109 ALA A CA 1
ATOM 881 C C . ALA A 1 109 ? -2.936 -3.943 -14.043 1.00 82.50 109 ALA A C 1
ATOM 883 O O . ALA A 1 109 ? -2.226 -3.653 -15.003 1.00 82.50 109 ALA A O 1
ATOM 884 N N . ARG A 1 110 ? -3.094 -5.225 -13.680 1.00 85.38 110 ARG A N 1
ATOM 885 C CA . ARG A 1 110 ? -2.515 -6.337 -14.451 1.00 85.38 110 ARG A CA 1
ATOM 886 C C . ARG A 1 110 ? -3.183 -6.508 -15.814 1.00 85.38 110 ARG A C 1
ATOM 888 O O . ARG A 1 110 ? -2.501 -6.899 -16.754 1.00 85.38 110 ARG A O 1
ATOM 895 N N . GLU A 1 111 ? -4.492 -6.307 -15.895 1.00 87.69 111 GLU A N 1
ATOM 896 C CA . GLU A 1 111 ? -5.255 -6.400 -17.142 1.00 87.69 111 GLU A CA 1
ATOM 897 C C . GLU A 1 111 ? -4.918 -5.243 -18.089 1.00 87.69 111 GLU A C 1
ATOM 899 O O . GLU A 1 111 ? -4.727 -5.494 -19.271 1.00 87.69 111 GLU A O 1
ATOM 904 N N . GLU A 1 112 ? -4.719 -4.029 -17.570 1.00 81.56 112 GLU A N 1
ATOM 905 C CA . GLU A 1 112 ? -4.282 -2.852 -18.343 1.00 81.56 112 GLU A CA 1
ATOM 906 C C . GLU A 1 112 ? -2.837 -2.973 -18.877 1.00 81.56 112 GLU A C 1
ATOM 908 O O . GLU A 1 112 ? -2.492 -2.364 -19.884 1.00 81.56 112 GLU A O 1
ATOM 913 N N . ASN A 1 113 ? -1.979 -3.763 -18.219 1.00 73.06 113 ASN A N 1
ATOM 914 C CA . ASN A 1 113 ? -0.582 -3.991 -18.626 1.00 73.06 113 ASN A CA 1
ATOM 915 C C . ASN A 1 113 ? -0.377 -5.237 -19.521 1.00 73.06 113 ASN A C 1
ATOM 917 O O . ASN A 1 113 ? 0.773 -5.603 -19.789 1.00 73.06 113 ASN A O 1
ATOM 921 N N . LYS A 1 114 ? -1.450 -5.935 -19.918 1.00 61.22 114 LYS A N 1
ATOM 922 C CA . LYS A 1 114 ? -1.399 -7.087 -20.837 1.00 61.22 114 LYS A CA 1
ATOM 923 C C . LYS A 1 114 ? -1.575 -6.663 -22.287 1.00 61.22 114 LYS A C 1
ATOM 925 O O . LYS A 1 114 ? -0.886 -7.287 -23.125 1.00 61.22 114 LYS A O 1
#

pLDDT: mean 80.27, std 19.66, range [37.75, 97.94]

Secondary structure (DSSP, 8-state):
---PPP-----------------------HHHHHHHHT--HHHHHHHHHHHHHHHHHHHHHHHH---HHHHHHHHHHHHHHHHHHHHHHS-HHHHHHHHHHHHHHHHHHHHHT-

Organism: Reichenbachiella agariperforans (NCBI:txid156994)

Foldseek 3Di:
DDDDDDDDPDDDDPDDPPPPPPVVDVPPV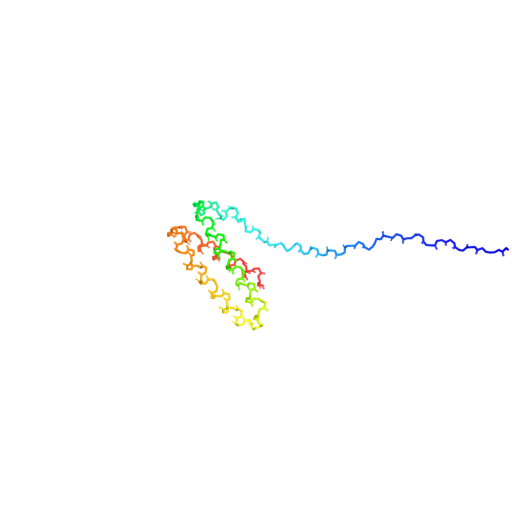VVVVVVVLPDDPVLVVVLVVLVVQLVVQLVVLVVPPPDPVSSVVSNVVSVVVSLVSNPVSGDPVSSVSVVVVVVVVVVVVVVVVD

Radius of gyration: 24.53 Å; chains: 1; bounding box: 34×64×70 Å